Protein AF-I7L8H1-F1 (afdb_monomer_lite)

Secondary structure (DSSP, 8-state):
--PPPPTTSHHHHHHHHHHHHHHHHHHHHTT-TTSHHHHHHHHHHHHHTTSTTHHHHHHHHHHHHHHHHHHHHHHHHHHHHTT-

Structure (mmCIF, N/CA/C/O backbone):
data_AF-I7L8H1-F1
#
_entry.id   AF-I7L8H1-F1
#
loop_
_atom_site.group_PDB
_atom_site.id
_atom_site.type_symbol
_atom_site.label_atom_id
_atom_site.label_alt_id
_atom_site.label_comp_id
_atom_site.label_asym_id
_atom_site.label_entity_id
_atom_site.label_seq_id
_atom_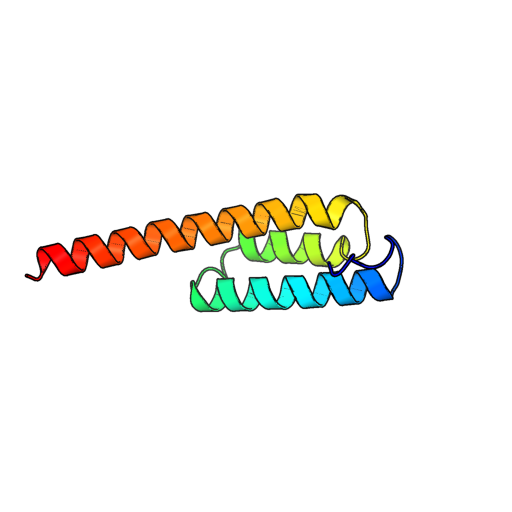site.pdbx_PDB_ins_code
_atom_site.Cartn_x
_atom_site.Cartn_y
_atom_site.Cartn_z
_atom_site.occupancy
_atom_site.B_iso_or_equiv
_atom_site.auth_seq_id
_atom_site.auth_comp_id
_atom_site.auth_asym_id
_atom_site.auth_atom_id
_atom_site.pdbx_PDB_model_num
ATOM 1 N N . MET A 1 1 ? -2.537 -18.679 -12.915 1.00 43.53 1 MET A N 1
ATOM 2 C CA . MET A 1 1 ? -1.567 -17.957 -12.066 1.00 43.53 1 MET A CA 1
ATOM 3 C C . MET A 1 1 ? -1.218 -16.677 -12.810 1.00 43.53 1 MET A C 1
ATOM 5 O O . MET A 1 1 ? -0.713 -16.784 -13.917 1.00 43.53 1 MET A O 1
ATOM 9 N N . PHE A 1 2 ? -1.611 -15.506 -12.305 1.00 71.56 2 PHE A N 1
ATOM 10 C CA . PHE A 1 2 ? -1.251 -14.225 -12.923 1.00 71.56 2 PHE A CA 1
ATOM 11 C C . PHE A 1 2 ? 0.115 -13.831 -12.360 1.00 71.56 2 PHE A C 1
ATOM 13 O O . PHE A 1 2 ? 0.222 -13.533 -11.172 1.00 71.56 2 PHE A O 1
ATOM 20 N N . LEU A 1 3 ? 1.167 -13.960 -13.164 1.00 77.50 3 LEU A N 1
ATOM 21 C CA . LEU A 1 3 ? 2.502 -13.515 -12.775 1.00 77.50 3 LEU A CA 1
ATOM 22 C C . LEU A 1 3 ? 2.553 -11.992 -12.937 1.00 77.50 3 LEU A C 1
ATOM 24 O O . LEU A 1 3 ? 2.140 -11.500 -13.990 1.00 77.50 3 LEU A O 1
ATOM 28 N N . PRO A 1 4 ? 3.011 -11.239 -11.922 1.00 85.06 4 PRO A N 1
ATOM 29 C CA . PRO A 1 4 ? 3.189 -9.808 -12.090 1.00 85.06 4 PRO A CA 1
ATOM 30 C C . PRO A 1 4 ? 4.234 -9.546 -13.190 1.00 85.06 4 PRO A C 1
ATOM 32 O O . PRO A 1 4 ? 5.147 -10.360 -13.358 1.00 85.06 4 PRO A O 1
ATOM 35 N N . PRO A 1 5 ? 4.141 -8.416 -13.914 1.00 92.50 5 PRO A N 1
ATOM 36 C CA . PRO A 1 5 ? 5.131 -8.054 -14.924 1.00 92.50 5 PRO A CA 1
ATOM 37 C C . PRO A 1 5 ? 6.540 -7.914 -14.333 1.00 92.50 5 PRO A C 1
ATOM 39 O O . PRO A 1 5 ? 6.703 -7.695 -13.125 1.00 92.50 5 PRO A O 1
ATOM 42 N N . ASP A 1 6 ? 7.558 -7.967 -15.190 1.00 94.38 6 ASP A N 1
ATOM 43 C CA . ASP A 1 6 ? 8.955 -7.825 -14.774 1.00 94.38 6 ASP A CA 1
ATOM 44 C C . ASP A 1 6 ? 9.216 -6.492 -14.068 1.00 94.38 6 ASP A C 1
ATOM 46 O O . ASP A 1 6 ? 8.671 -5.441 -14.431 1.00 94.38 6 ASP A O 1
ATOM 50 N N . ALA A 1 7 ? 10.084 -6.525 -13.059 1.00 94.50 7 ALA A N 1
ATOM 51 C CA . ALA A 1 7 ? 10.485 -5.331 -12.335 1.00 94.50 7 ALA A CA 1
ATOM 52 C C . ALA A 1 7 ? 11.181 -4.308 -13.246 1.00 94.50 7 ALA A C 1
ATOM 54 O O . ALA A 1 7 ? 11.732 -4.612 -14.301 1.00 94.50 7 ALA A O 1
ATOM 55 N N . ASN A 1 8 ? 11.149 -3.057 -12.807 1.00 94.06 8 ASN A N 1
ATOM 56 C CA . ASN A 1 8 ? 11.664 -1.873 -13.484 1.00 94.06 8 ASN A CA 1
ATOM 57 C C . ASN A 1 8 ? 11.017 -1.602 -14.856 1.00 94.06 8 ASN A C 1
ATOM 59 O O . ASN A 1 8 ? 11.557 -0.848 -15.665 1.00 94.06 8 ASN A O 1
ATOM 63 N N . THR A 1 9 ? 9.820 -2.149 -15.104 1.00 96.19 9 THR A N 1
ATOM 64 C CA . THR A 1 9 ? 9.013 -1.8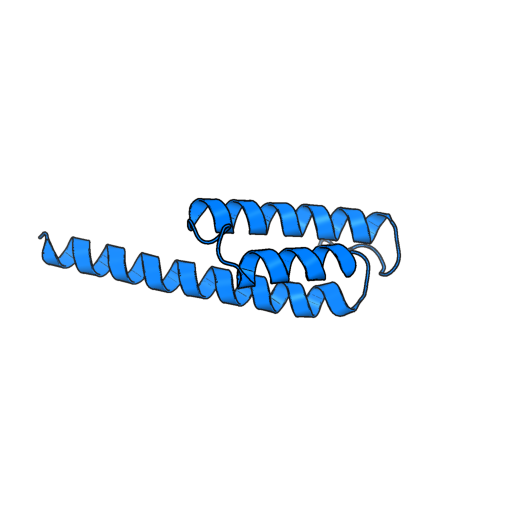60 -16.298 1.00 96.19 9 THR A CA 1
ATOM 65 C C . THR A 1 9 ? 7.873 -0.880 -16.002 1.00 96.19 9 THR A C 1
ATOM 67 O O . THR A 1 9 ? 7.344 -0.792 -14.890 1.00 96.19 9 THR A O 1
ATOM 70 N N . LYS A 1 10 ? 7.435 -0.143 -17.034 1.00 96.19 10 LYS A N 1
ATOM 71 C CA . LYS A 1 10 ? 6.230 0.708 -16.949 1.00 96.19 10 LYS A CA 1
ATOM 72 C C . LYS A 1 10 ? 4.976 -0.112 -16.654 1.00 96.19 10 LYS A C 1
ATOM 74 O O . LYS A 1 10 ? 4.056 0.384 -16.011 1.00 96.19 10 LYS A O 1
ATOM 79 N N . GLU A 1 11 ? 4.932 -1.346 -17.146 1.00 96.44 11 GLU A N 1
ATOM 80 C CA . GLU A 1 11 ? 3.823 -2.260 -16.911 1.00 96.44 11 GLU A CA 1
ATOM 81 C C . GLU A 1 11 ? 3.740 -2.662 -15.444 1.00 96.44 11 GLU A C 1
ATOM 83 O O . GLU A 1 11 ? 2.682 -2.492 -14.842 1.00 96.44 11 GLU A O 1
ATOM 88 N N . ARG A 1 12 ? 4.868 -3.052 -14.839 1.00 96.56 12 ARG A N 1
ATOM 89 C CA . ARG A 1 12 ? 4.923 -3.366 -13.413 1.00 96.56 12 ARG A CA 1
ATOM 90 C C . ARG A 1 12 ? 4.561 -2.175 -12.541 1.00 96.56 12 ARG A C 1
ATOM 92 O O . ARG A 1 12 ? 3.784 -2.327 -11.611 1.00 96.56 12 ARG A O 1
ATOM 99 N N . ARG A 1 13 ? 5.034 -0.971 -12.882 1.00 97.06 13 ARG A N 1
ATOM 100 C CA . ARG A 1 13 ? 4.645 0.247 -12.154 1.00 97.06 13 ARG A CA 1
ATOM 101 C C . ARG A 1 13 ? 3.131 0.472 -12.169 1.00 97.06 13 ARG A C 1
ATOM 103 O O . ARG A 1 13 ? 2.582 0.838 -11.140 1.00 97.06 13 ARG A O 1
ATOM 110 N N . ARG A 1 14 ? 2.464 0.289 -13.315 1.00 96.81 14 ARG A N 1
ATOM 111 C CA . ARG A 1 14 ? 0.997 0.422 -13.400 1.00 96.81 14 ARG A CA 1
ATOM 112 C C . ARG A 1 14 ? 0.302 -0.639 -12.554 1.00 96.81 14 ARG A C 1
ATOM 114 O O . ARG A 1 14 ? -0.528 -0.283 -11.734 1.00 96.81 14 ARG A O 1
ATOM 121 N N . PHE A 1 15 ? 0.722 -1.894 -12.701 1.00 95.25 15 PHE A N 1
ATOM 122 C CA . PHE A 1 15 ? 0.204 -3.013 -11.920 1.00 95.25 15 PHE A CA 1
ATOM 123 C C . PHE A 1 15 ? 0.303 -2.758 -10.404 1.00 95.25 15 PHE A C 1
ATOM 125 O O . PHE A 1 15 ? -0.687 -2.879 -9.691 1.00 95.25 15 PHE A O 1
ATOM 132 N N . ASP A 1 16 ? 1.471 -2.327 -9.924 1.00 96.31 16 ASP A N 1
ATOM 133 C CA . ASP A 1 16 ? 1.712 -2.024 -8.509 1.00 96.31 16 ASP A CA 1
ATOM 134 C C . ASP A 1 16 ? 0.866 -0.831 -8.011 1.00 96.31 16 ASP A C 1
ATOM 136 O O . ASP A 1 16 ? 0.385 -0.834 -6.878 1.00 96.31 16 ASP A O 1
ATOM 140 N N . LEU A 1 17 ? 0.664 0.203 -8.839 1.00 97.00 17 LEU A N 1
ATOM 141 C CA . LEU A 1 17 ? -0.174 1.358 -8.486 1.00 97.00 17 LEU A CA 1
ATOM 142 C C . LEU A 1 17 ? -1.666 1.003 -8.431 1.00 97.00 17 LEU A C 1
ATOM 144 O O . LEU A 1 17 ? -2.375 1.518 -7.566 1.00 97.00 17 LEU A O 1
ATOM 148 N N . ASP A 1 18 ? -2.135 0.129 -9.322 1.00 95.38 18 ASP A N 1
ATOM 149 C CA . ASP A 1 18 ? -3.509 -0.376 -9.294 1.00 95.38 18 ASP A CA 1
ATOM 150 C C . ASP A 1 18 ? -3.755 -1.204 -8.023 1.00 95.38 18 ASP A C 1
ATOM 152 O O . ASP A 1 18 ? -4.773 -1.013 -7.356 1.00 95.38 18 ASP A O 1
ATOM 156 N N . ASP A 1 19 ? -2.790 -2.041 -7.625 1.00 92.56 19 ASP A N 1
ATOM 157 C CA . ASP A 1 19 ? -2.839 -2.789 -6.361 1.00 92.56 19 ASP A CA 1
ATOM 158 C C . ASP A 1 19 ? -2.853 -1.844 -5.142 1.00 92.56 19 ASP A C 1
ATOM 160 O O . ASP A 1 19 ? -3.699 -1.966 -4.253 1.00 92.56 19 ASP A O 1
ATOM 164 N N . LEU A 1 20 ? -2.000 -0.808 -5.128 1.00 96.12 20 LEU A N 1
ATOM 165 C CA . LEU A 1 20 ? -2.030 0.217 -4.073 1.00 96.12 20 LEU A CA 1
ATOM 166 C C . LEU A 1 20 ? -3.375 0.928 -3.969 1.00 96.12 20 LEU A C 1
ATOM 168 O O . LEU A 1 20 ? -3.833 1.201 -2.859 1.00 96.12 20 LEU A O 1
ATOM 172 N N . ARG A 1 21 ? -4.019 1.235 -5.096 1.00 96.88 21 ARG A N 1
ATOM 173 C CA . ARG A 1 21 ? -5.321 1.904 -5.086 1.00 96.88 21 ARG A CA 1
ATOM 174 C C . ARG A 1 21 ? -6.367 1.075 -4.343 1.00 96.88 21 ARG A C 1
ATOM 176 O O . ARG A 1 21 ? -7.155 1.643 -3.593 1.00 96.88 21 ARG A O 1
ATOM 183 N N . VAL A 1 22 ? -6.348 -0.248 -4.506 1.00 95.88 22 VAL A N 1
ATOM 184 C CA . VAL A 1 22 ? -7.243 -1.154 -3.772 1.00 95.88 22 VAL A CA 1
ATOM 185 C C . VAL A 1 22 ? -6.988 -1.063 -2.267 1.00 95.88 22 VAL A C 1
ATOM 187 O O . VAL A 1 22 ? -7.936 -0.913 -1.499 1.00 95.88 22 VAL A O 1
ATOM 190 N N . TYR A 1 23 ? -5.725 -1.081 -1.829 1.00 96.62 23 TYR A N 1
ATOM 191 C CA . TYR A 1 23 ? -5.410 -0.922 -0.405 1.00 96.62 23 TYR A CA 1
ATOM 192 C C . TYR A 1 23 ? -5.841 0.434 0.153 1.00 96.62 23 TYR A C 1
ATOM 194 O O . TYR A 1 23 ? -6.283 0.491 1.298 1.00 96.62 23 TYR A O 1
ATOM 202 N N . TYR A 1 24 ? -5.736 1.511 -0.629 1.00 97.12 24 TYR A N 1
ATOM 203 C CA . TYR A 1 24 ? -6.168 2.835 -0.182 1.00 97.12 24 TYR A CA 1
ATOM 204 C C . TYR A 1 24 ? -7.675 2.870 0.093 1.00 97.12 24 TYR A C 1
ATOM 206 O O . TYR A 1 24 ? -8.075 3.302 1.170 1.00 97.12 24 TYR A O 1
ATOM 214 N N . LEU A 1 25 ? -8.489 2.317 -0.814 1.00 97.19 25 LEU A N 1
ATOM 215 C CA . LEU A 1 25 ? -9.941 2.208 -0.620 1.00 97.19 25 LEU A CA 1
ATOM 216 C C . LEU A 1 25 ? -10.288 1.403 0.641 1.00 97.19 25 LEU A C 1
ATOM 218 O O . LEU A 1 25 ? -11.144 1.808 1.420 1.00 97.19 25 LEU A O 1
ATOM 222 N N . ILE A 1 26 ? -9.580 0.298 0.896 1.00 96.31 26 ILE A N 1
ATOM 223 C CA . ILE A 1 26 ? -9.778 -0.488 2.124 1.00 96.31 26 ILE A CA 1
ATOM 224 C C . ILE A 1 26 ? -9.415 0.341 3.367 1.00 96.31 26 ILE A C 1
ATOM 226 O O . ILE A 1 26 ? -10.097 0.262 4.388 1.00 96.31 26 ILE A O 1
ATOM 230 N N . CYS A 1 27 ? -8.353 1.147 3.312 1.00 97.19 27 CYS A N 1
ATOM 231 C CA . CYS A 1 27 ? -8.007 2.055 4.405 1.00 97.19 27 CYS A CA 1
ATOM 232 C C . CYS A 1 27 ? -9.074 3.139 4.628 1.00 97.19 27 CYS A C 1
ATOM 234 O O . CYS A 1 27 ? -9.329 3.483 5.781 1.00 97.19 27 CYS A O 1
ATOM 236 N N . GLU A 1 28 ? -9.701 3.660 3.569 1.00 97.31 28 GLU A N 1
ATOM 237 C CA . GLU A 1 28 ? -10.827 4.600 3.675 1.00 97.31 28 GLU A CA 1
ATOM 238 C C . GLU A 1 28 ? -12.047 3.942 4.328 1.00 97.31 28 GLU A C 1
ATOM 240 O O . GLU A 1 28 ? -12.611 4.499 5.267 1.00 97.31 28 GLU A O 1
ATOM 245 N N . GLU A 1 29 ? -12.408 2.723 3.915 1.00 95.81 29 GLU A N 1
ATOM 246 C CA . GLU A 1 29 ? -13.493 1.943 4.533 1.00 95.81 29 GLU A CA 1
ATOM 247 C C . GLU A 1 29 ? -13.226 1.658 6.017 1.00 95.81 29 GLU A C 1
ATOM 249 O O . GLU A 1 29 ? -14.131 1.689 6.853 1.00 95.81 29 GLU A O 1
ATOM 254 N N . LEU A 1 30 ? -11.964 1.408 6.368 1.00 95.31 30 LEU A N 1
ATOM 255 C CA . LEU A 1 30 ? -11.529 1.258 7.752 1.00 95.31 30 LEU A CA 1
ATOM 256 C C . LEU A 1 30 ? -11.357 2.611 8.465 1.00 95.31 30 LEU A C 1
ATOM 258 O O . LEU A 1 30 ? -11.066 2.622 9.657 1.00 95.31 30 LEU A O 1
ATOM 262 N N . GLY A 1 31 ? -11.521 3.758 7.810 1.00 96.25 31 GLY A N 1
ATOM 263 C CA . GLY A 1 31 ? -11.331 5.075 8.428 1.00 96.25 31 GLY A CA 1
ATOM 264 C C . GLY A 1 31 ? -9.925 5.297 9.000 1.00 96.25 31 GLY A C 1
ATOM 265 O O . GLY A 1 31 ? -9.785 5.980 10.009 1.00 96.25 31 GLY A O 1
ATOM 266 N N . ILE A 1 32 ? -8.906 4.673 8.401 1.00 97.12 32 ILE A N 1
ATOM 267 C CA . ILE A 1 32 ? -7.485 4.809 8.781 1.00 97.12 32 ILE A CA 1
ATOM 268 C C . ILE A 1 32 ? -6.660 5.529 7.702 1.00 97.12 32 ILE A C 1
ATOM 270 O O . ILE A 1 32 ? -5.458 5.715 7.863 1.00 97.12 32 ILE A O 1
ATOM 274 N N . SER A 1 33 ? -7.276 5.916 6.578 1.00 96.38 33 SER A N 1
ATOM 275 C CA . SER A 1 33 ? -6.601 6.556 5.435 1.00 96.38 33 SER A CA 1
ATOM 276 C C . SER A 1 33 ? -5.887 7.865 5.793 1.00 96.38 33 SER A C 1
ATOM 278 O O . SER A 1 33 ? -4.845 8.166 5.212 1.00 96.38 33 SER A O 1
ATOM 280 N N . GLU A 1 34 ? -6.414 8.609 6.768 1.00 95.94 34 GLU A N 1
ATOM 281 C CA . GLU A 1 34 ? -5.865 9.889 7.238 1.00 95.94 34 GLU A CA 1
ATOM 282 C C . GLU A 1 34 ? -4.795 9.745 8.333 1.00 95.94 34 GLU A C 1
ATOM 284 O O . GLU A 1 34 ? -4.227 10.737 8.787 1.00 95.94 34 GLU A O 1
ATOM 289 N N . GLU A 1 35 ? -4.488 8.523 8.777 1.00 96.94 35 GLU A N 1
ATOM 290 C CA . GLU A 1 35 ? -3.423 8.307 9.755 1.00 96.94 35 GLU A CA 1
ATOM 291 C C . GLU A 1 35 ? -2.048 8.614 9.129 1.00 96.94 35 GLU A C 1
ATOM 293 O O . GLU A 1 35 ? -1.712 8.129 8.045 1.00 96.94 35 GLU A O 1
ATOM 298 N N . GLU A 1 36 ? -1.210 9.395 9.821 1.00 97.12 36 GLU A N 1
ATOM 299 C CA . GLU A 1 36 ? 0.067 9.886 9.276 1.00 97.12 36 GLU A CA 1
ATOM 300 C C . GLU A 1 36 ? 0.981 8.745 8.785 1.00 97.12 36 GLU A C 1
ATOM 302 O O . GLU A 1 36 ? 1.613 8.847 7.729 1.00 97.12 36 GLU A O 1
ATOM 307 N N . HIS A 1 37 ? 1.055 7.628 9.518 1.00 95.06 37 HIS A N 1
ATOM 308 C CA . HIS A 1 37 ? 1.856 6.470 9.102 1.00 95.06 37 HIS A CA 1
ATOM 309 C C . HIS A 1 37 ? 1.278 5.753 7.880 1.00 95.06 37 HIS A C 1
ATOM 311 O O . HIS A 1 37 ? 2.056 5.222 7.084 1.00 95.06 37 HIS A O 1
ATOM 317 N N . ILE A 1 38 ? -0.044 5.765 7.683 1.00 97.06 38 ILE A N 1
ATOM 318 C CA . ILE A 1 38 ? -0.677 5.239 6.468 1.00 97.06 38 ILE A CA 1
ATOM 319 C C . ILE A 1 38 ? -0.311 6.122 5.276 1.00 97.06 38 ILE A C 1
ATOM 321 O O . ILE A 1 38 ? 0.224 5.617 4.286 1.00 97.06 38 ILE A O 1
ATOM 325 N N . GLN A 1 39 ? -0.481 7.441 5.393 1.00 97.19 39 GLN A N 1
ATOM 326 C CA . GLN A 1 39 ? -0.112 8.387 4.335 1.00 97.19 39 GLN A CA 1
ATOM 327 C C . GLN A 1 39 ? 1.375 8.275 3.954 1.00 97.19 39 GLN A C 1
ATOM 329 O O . GLN A 1 39 ? 1.716 8.206 2.768 1.00 97.19 39 GLN A O 1
ATOM 334 N N . LYS A 1 40 ? 2.274 8.175 4.946 1.00 96.44 40 LYS A N 1
ATOM 335 C CA . LYS A 1 40 ? 3.712 7.947 4.711 1.00 96.44 40 LYS A CA 1
ATOM 336 C C . LYS A 1 40 ? 3.974 6.626 3.992 1.00 96.44 40 LYS A C 1
ATOM 338 O O . LYS A 1 40 ? 4.776 6.601 3.058 1.00 96.44 40 LYS A O 1
ATOM 343 N N . SER A 1 41 ? 3.291 5.551 4.383 1.00 96.38 41 SER A N 1
ATOM 344 C CA . SER A 1 41 ? 3.431 4.243 3.732 1.00 96.38 41 SER A CA 1
ATOM 345 C C . SER A 1 41 ? 3.074 4.329 2.248 1.00 96.38 41 SER A C 1
ATOM 347 O O . SER A 1 41 ? 3.881 3.943 1.403 1.00 96.38 41 SER A O 1
ATOM 349 N N . PHE A 1 42 ? 1.929 4.929 1.906 1.00 97.44 42 PHE A N 1
ATOM 350 C CA . PHE A 1 42 ? 1.532 5.134 0.508 1.00 97.44 42 PHE A CA 1
ATOM 351 C C . PHE A 1 42 ? 2.515 6.017 -0.261 1.00 97.44 42 PHE A C 1
ATOM 353 O O . PHE A 1 42 ? 2.869 5.696 -1.395 1.00 97.44 42 PHE A O 1
ATOM 360 N N . TYR A 1 43 ? 3.016 7.091 0.353 1.00 96.75 43 TYR A N 1
ATOM 361 C CA . TYR A 1 43 ? 4.020 7.952 -0.267 1.00 96.75 43 TYR A CA 1
ATOM 362 C C . TYR A 1 43 ? 5.285 7.182 -0.679 1.00 96.75 43 TYR A C 1
ATOM 364 O O . TYR A 1 43 ? 5.770 7.343 -1.804 1.00 96.75 43 TYR A O 1
ATOM 372 N N . TYR A 1 44 ? 5.817 6.320 0.193 1.00 95.94 44 TYR A N 1
ATOM 373 C CA . TYR A 1 44 ? 6.993 5.509 -0.131 1.00 95.94 44 TYR A CA 1
ATOM 374 C C . TYR A 1 44 ? 6.680 4.391 -1.128 1.00 95.94 44 TYR A C 1
ATOM 376 O O . TYR A 1 44 ? 7.439 4.197 -2.080 1.00 95.94 44 TYR A O 1
ATOM 384 N N . LEU A 1 45 ? 5.539 3.718 -0.986 1.00 97.12 45 LEU A N 1
ATOM 385 C CA . LEU A 1 45 ? 5.125 2.660 -1.906 1.00 97.12 45 LEU A CA 1
ATOM 386 C C . LEU A 1 45 ? 4.913 3.190 -3.333 1.00 97.12 45 LEU A C 1
ATOM 388 O O . LEU A 1 45 ? 5.374 2.565 -4.283 1.00 97.12 45 LEU A O 1
ATOM 392 N N . MET A 1 46 ? 4.343 4.388 -3.507 1.00 96.50 46 MET A N 1
ATOM 393 C CA . MET A 1 46 ? 4.239 5.041 -4.823 1.00 96.50 46 MET A CA 1
ATOM 394 C C . MET A 1 46 ? 5.607 5.349 -5.453 1.00 96.50 46 MET A C 1
ATOM 396 O O . MET A 1 46 ? 5.758 5.316 -6.680 1.00 96.50 46 MET A O 1
ATOM 400 N N . LYS A 1 47 ? 6.625 5.652 -4.636 1.00 95.44 47 LYS A N 1
ATOM 401 C CA . LYS A 1 47 ? 8.003 5.834 -5.122 1.00 95.44 47 LYS A CA 1
ATOM 402 C C . LYS A 1 47 ? 8.637 4.517 -5.548 1.00 95.44 47 LYS A C 1
ATOM 404 O O . LYS A 1 47 ? 9.436 4.514 -6.482 1.00 95.44 47 LYS A O 1
ATOM 409 N N . TRP A 1 48 ? 8.305 3.429 -4.862 1.00 96.25 48 TRP A N 1
ATOM 410 C CA . TRP A 1 48 ? 8.878 2.108 -5.105 1.00 96.25 48 TRP A CA 1
ATOM 411 C C . TRP A 1 48 ? 8.096 1.273 -6.116 1.00 96.25 48 TRP A C 1
ATOM 413 O O . TRP A 1 48 ? 8.642 0.288 -6.594 1.00 96.25 48 TRP A O 1
ATOM 423 N N . ALA A 1 49 ? 6.884 1.679 -6.500 1.00 96.69 49 ALA A N 1
ATOM 424 C CA . ALA A 1 49 ? 6.092 1.018 -7.533 1.00 96.69 49 ALA A CA 1
ATOM 425 C C . ALA A 1 49 ? 6.909 0.796 -8.816 1.00 96.69 49 ALA A C 1
ATOM 427 O O . ALA A 1 49 ? 7.501 1.730 -9.379 1.00 96.69 49 ALA A O 1
ATOM 428 N N . GLY A 1 50 ? 6.926 -0.452 -9.275 1.00 96.19 50 GLY A N 1
ATOM 429 C CA . GLY A 1 50 ? 7.766 -0.940 -10.358 1.00 96.19 50 GLY A CA 1
ATOM 430 C C . GLY A 1 50 ? 9.048 -1.633 -9.896 1.00 96.19 50 GLY A C 1
ATOM 431 O O . GLY A 1 50 ? 9.632 -2.341 -10.700 1.00 96.19 50 GLY A O 1
ATOM 432 N N . GLN A 1 51 ? 9.515 -1.448 -8.659 1.00 95.88 51 GLN A N 1
ATOM 433 C CA . GLN A 1 51 ? 10.820 -1.938 -8.180 1.00 95.88 51 GLN A CA 1
ATOM 434 C C . GLN A 1 51 ? 10.687 -3.242 -7.380 1.00 95.88 51 GLN A C 1
ATOM 436 O O . GLN A 1 51 ? 9.667 -3.476 -6.738 1.00 95.88 51 GLN A O 1
ATOM 441 N N . ASP A 1 52 ? 11.752 -4.045 -7.311 1.00 92.69 52 ASP A N 1
ATOM 442 C CA . ASP A 1 52 ? 11.741 -5.353 -6.625 1.00 92.69 52 ASP A CA 1
ATOM 443 C C . ASP A 1 52 ? 11.306 -5.281 -5.156 1.00 92.69 52 ASP A C 1
ATOM 445 O O . ASP A 1 52 ? 10.549 -6.119 -4.666 1.00 92.69 52 ASP A O 1
ATOM 449 N N . LYS A 1 53 ? 11.736 -4.234 -4.446 1.00 91.12 53 LYS A N 1
ATOM 450 C CA . LYS A 1 53 ? 11.406 -4.048 -3.028 1.00 91.12 53 LYS A CA 1
ATOM 451 C C . LYS A 1 53 ? 9.938 -3.704 -2.765 1.00 91.12 53 LYS A C 1
ATOM 453 O O . LYS A 1 53 ? 9.492 -3.851 -1.633 1.00 91.12 53 LYS A O 1
ATOM 458 N N . PHE A 1 54 ? 9.181 -3.277 -3.781 1.00 94.69 54 PHE A N 1
ATOM 459 C CA . PHE A 1 54 ? 7.764 -2.940 -3.628 1.00 94.69 54 PHE A CA 1
ATOM 460 C C . PHE A 1 54 ? 6.970 -4.102 -3.023 1.00 94.69 54 PHE A C 1
ATOM 462 O O . PHE A 1 54 ? 6.188 -3.895 -2.100 1.00 94.69 54 PHE A O 1
ATOM 469 N N . GLY A 1 55 ? 7.223 -5.329 -3.493 1.00 89.56 55 GLY A N 1
ATOM 470 C CA . GLY A 1 55 ? 6.489 -6.520 -3.058 1.00 89.56 55 GLY A CA 1
ATOM 471 C C . GLY A 1 55 ? 6.626 -6.821 -1.560 1.00 89.56 55 GLY A C 1
ATOM 472 O O . GLY A 1 55 ? 5.655 -7.222 -0.922 1.00 89.56 55 GLY A O 1
ATOM 473 N N . GLY A 1 56 ? 7.809 -6.596 -0.981 1.00 89.94 56 GLY A N 1
ATOM 474 C CA . GLY A 1 56 ? 8.021 -6.777 0.459 1.00 89.94 56 GLY A CA 1
ATOM 475 C C . GLY A 1 56 ? 7.285 -5.721 1.282 1.00 89.94 56 GLY A C 1
ATOM 476 O O . GLY A 1 56 ? 6.576 -6.042 2.234 1.00 89.94 56 GLY A O 1
ATOM 477 N N . GLU A 1 57 ? 7.394 -4.464 0.860 1.00 92.62 57 GLU A N 1
ATOM 478 C CA . GLU A 1 57 ? 6.835 -3.307 1.563 1.00 92.62 57 GLU A CA 1
ATOM 479 C C . GLU A 1 57 ? 5.300 -3.283 1.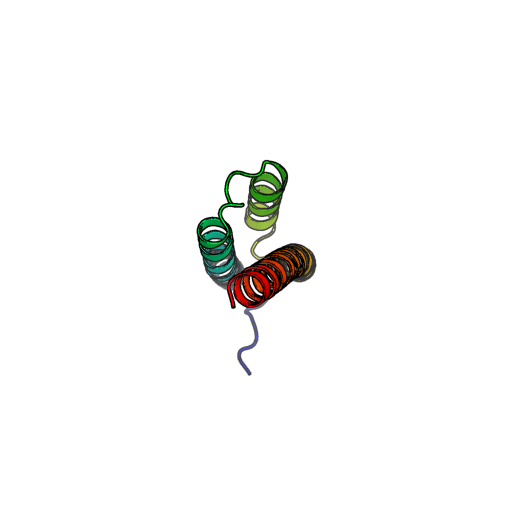504 1.00 92.62 57 GLU A C 1
ATOM 481 O O . GLU A 1 57 ? 4.635 -3.046 2.514 1.00 92.62 57 GLU A O 1
ATOM 486 N N . VAL A 1 58 ? 4.705 -3.614 0.351 1.00 94.88 58 VAL A N 1
ATOM 487 C CA . VAL A 1 58 ? 3.241 -3.725 0.231 1.00 94.88 58 VAL A CA 1
ATOM 488 C C . VAL A 1 58 ? 2.703 -4.880 1.083 1.00 94.88 58 VAL A C 1
ATOM 490 O O . VAL A 1 58 ? 1.608 -4.791 1.639 1.00 94.88 58 VAL A O 1
ATOM 493 N N . GLY A 1 59 ? 3.501 -5.937 1.279 1.00 94.44 59 GLY A N 1
ATOM 494 C CA . GLY A 1 59 ? 3.187 -7.031 2.196 1.00 94.44 59 GLY A CA 1
ATOM 495 C C . GLY A 1 59 ? 3.037 -6.575 3.653 1.00 94.44 59 GLY A C 1
ATOM 496 O O . GLY A 1 59 ? 2.152 -7.070 4.361 1.00 94.44 59 GLY A O 1
ATOM 497 N N . LEU A 1 60 ? 3.840 -5.599 4.093 1.00 94.62 60 LEU A N 1
ATOM 498 C CA . LEU A 1 60 ? 3.733 -5.008 5.431 1.00 94.62 60 LEU A CA 1
ATOM 499 C C . LEU A 1 60 ? 2.438 -4.205 5.582 1.00 94.62 60 LEU A C 1
ATOM 501 O O . LEU A 1 60 ? 1.696 -4.424 6.542 1.00 94.62 60 LEU A O 1
ATOM 505 N N . LEU A 1 61 ? 2.125 -3.346 4.604 1.00 95.69 61 LEU A N 1
ATOM 506 C CA . LEU A 1 61 ? 0.871 -2.586 4.579 1.00 95.69 61 LEU A CA 1
ATOM 507 C C . LEU A 1 61 ? -0.343 -3.526 4.609 1.00 95.69 61 LEU A C 1
ATOM 509 O O . LEU A 1 61 ? -1.231 -3.374 5.447 1.00 95.69 61 LEU A O 1
ATOM 513 N N . ARG A 1 62 ? -0.351 -4.550 3.748 1.00 95.44 62 ARG A N 1
ATOM 514 C CA . ARG A 1 62 ? -1.413 -5.562 3.700 1.00 95.44 62 ARG A CA 1
ATOM 515 C C . ARG A 1 62 ? -1.599 -6.257 5.048 1.00 95.44 62 ARG A C 1
ATOM 517 O O . ARG A 1 62 ? -2.730 -6.425 5.501 1.00 95.44 62 ARG A O 1
ATOM 524 N N . SER A 1 63 ? -0.507 -6.663 5.692 1.00 95.69 63 SER A N 1
ATOM 525 C CA . SER A 1 63 ? -0.558 -7.351 6.988 1.00 95.69 63 SER A CA 1
ATOM 526 C C . SER A 1 63 ? -1.121 -6.448 8.085 1.00 95.69 63 SER A C 1
ATOM 528 O O . SER A 1 63 ? -1.934 -6.893 8.897 1.00 95.69 63 SER A O 1
ATOM 530 N N . TYR A 1 64 ? -0.746 -5.167 8.075 1.00 95.38 64 TYR A N 1
ATOM 531 C CA . TYR A 1 64 ? -1.294 -4.167 8.985 1.00 95.38 64 TYR A CA 1
ATOM 532 C C . TYR A 1 64 ? -2.806 -3.983 8.785 1.00 95.38 64 TYR A C 1
ATOM 534 O O . TYR A 1 64 ? -3.564 -4.102 9.747 1.00 95.38 64 TYR A O 1
ATOM 542 N N . ILE A 1 65 ? -3.256 -3.787 7.541 1.00 95.19 65 ILE A N 1
ATOM 543 C CA . ILE A 1 65 ? -4.679 -3.644 7.193 1.00 95.19 65 ILE A CA 1
ATOM 544 C C . ILE A 1 65 ? -5.487 -4.864 7.662 1.00 95.19 65 ILE A C 1
ATOM 546 O O . ILE A 1 65 ? -6.535 -4.715 8.293 1.00 95.19 65 ILE A O 1
ATOM 550 N N . LEU A 1 66 ? -4.991 -6.080 7.401 1.00 94.44 66 LEU A N 1
ATOM 551 C CA . LEU A 1 66 ? -5.655 -7.319 7.821 1.00 94.44 66 LEU A CA 1
ATOM 552 C C . LEU A 1 66 ? -5.777 -7.431 9.343 1.00 94.44 66 LEU A C 1
ATOM 554 O O . LEU A 1 66 ? -6.810 -7.883 9.841 1.00 94.44 66 LEU A O 1
ATOM 558 N N . ARG A 1 67 ? -4.752 -6.999 10.086 1.00 95.62 67 ARG A N 1
ATOM 559 C CA . ARG A 1 67 ? -4.793 -6.971 11.550 1.00 95.62 67 ARG A CA 1
ATOM 560 C C . ARG A 1 67 ? -5.88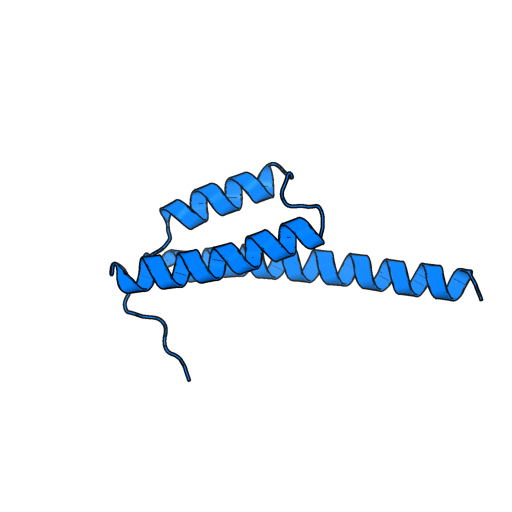0 -6.022 12.056 1.00 95.62 67 ARG A C 1
ATOM 562 O O . ARG A 1 67 ? -6.715 -6.455 12.843 1.00 95.62 67 ARG A O 1
ATOM 569 N N . ILE A 1 68 ? -5.920 -4.784 11.557 1.00 94.62 68 ILE A N 1
ATOM 570 C CA . ILE A 1 68 ? -6.941 -3.797 11.949 1.00 94.62 68 ILE A CA 1
ATOM 571 C C . ILE A 1 68 ? -8.348 -4.314 11.641 1.00 94.62 68 ILE A C 1
ATOM 573 O O . ILE A 1 68 ? -9.249 -4.219 12.474 1.00 94.62 68 ILE A O 1
ATOM 577 N N . ARG A 1 69 ? -8.540 -4.914 10.462 1.00 92.19 69 ARG A N 1
ATOM 578 C CA . ARG A 1 69 ? -9.826 -5.507 10.080 1.00 92.19 69 ARG A CA 1
ATOM 579 C C . ARG A 1 69 ? -10.261 -6.596 11.064 1.00 92.19 69 ARG A C 1
ATOM 581 O O . ARG A 1 69 ? -11.415 -6.602 11.481 1.00 92.19 69 ARG A O 1
ATOM 588 N N . LYS A 1 70 ? -9.339 -7.476 11.469 1.00 92.50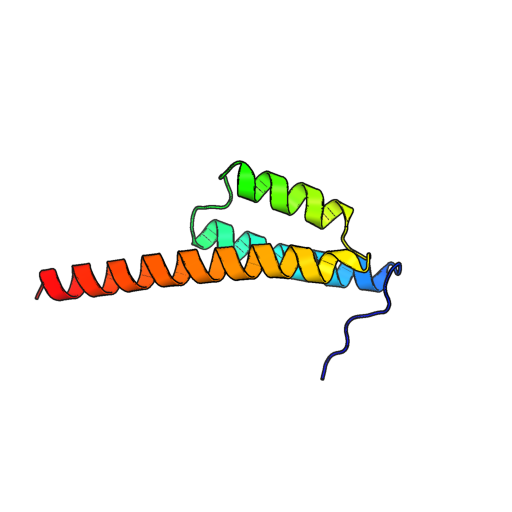 70 LYS A N 1
ATOM 589 C CA . LYS A 1 70 ? -9.611 -8.543 12.442 1.00 92.50 70 LYS A CA 1
ATOM 590 C C . LYS A 1 70 ? -9.963 -7.990 13.827 1.00 92.50 70 LYS A C 1
ATOM 592 O O . LYS A 1 70 ? -10.939 -8.438 14.415 1.00 92.50 70 LYS A O 1
ATOM 597 N N . GLU A 1 71 ? -9.205 -7.012 14.321 1.00 91.62 71 G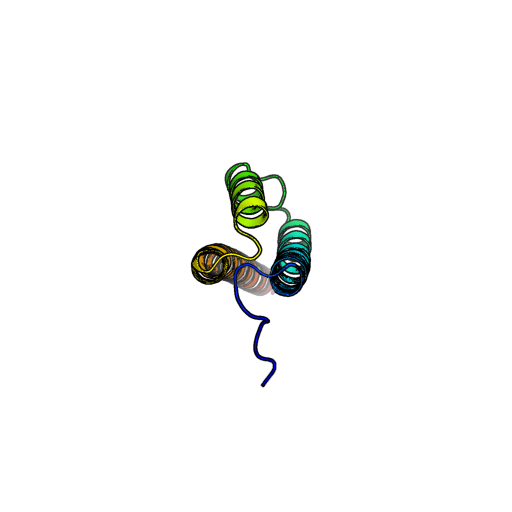LU A N 1
ATOM 598 C CA . GLU A 1 71 ? -9.439 -6.371 15.628 1.00 91.62 71 GLU A CA 1
ATOM 599 C C . GLU A 1 71 ? -10.798 -5.663 15.698 1.00 91.62 71 GLU A C 1
ATOM 601 O O . GLU A 1 71 ? -11.450 -5.633 16.741 1.00 91.62 71 GLU A O 1
ATOM 606 N N . ARG A 1 72 ? -11.248 -5.080 14.585 1.00 87.06 72 ARG A N 1
ATOM 607 C CA . ARG A 1 72 ? -12.555 -4.415 14.526 1.00 87.06 72 ARG A CA 1
ATOM 608 C C . ARG A 1 72 ? -13.709 -5.397 14.404 1.00 87.06 72 ARG A C 1
ATOM 610 O O . ARG A 1 72 ? -14.747 -5.162 15.012 1.00 87.06 72 ARG A O 1
ATOM 617 N N . GLN A 1 73 ? -13.520 -6.490 13.668 1.00 82.31 73 GLN A N 1
ATOM 618 C CA . GLN A 1 73 ? -14.522 -7.545 13.579 1.00 82.31 73 GLN A CA 1
ATOM 619 C C . GLN A 1 73 ? -14.761 -8.194 14.948 1.00 82.31 73 GLN A C 1
ATOM 621 O O . GLN A 1 73 ? -15.902 -8.250 15.389 1.00 82.31 73 GLN A O 1
ATOM 626 N N . SER A 1 74 ? -13.696 -8.551 15.678 1.00 76.69 74 SER A N 1
ATOM 627 C CA . SER A 1 74 ? -13.839 -9.140 17.018 1.00 76.69 74 SER A CA 1
ATOM 628 C C . SER A 1 74 ? -14.557 -8.214 18.005 1.00 76.69 74 SER A C 1
ATOM 630 O O . SER A 1 74 ? -15.337 -8.677 18.827 1.00 76.69 74 SER A O 1
ATOM 632 N N . ARG A 1 75 ? -14.340 -6.895 17.905 1.00 71.38 75 ARG A N 1
ATOM 633 C CA . ARG A 1 75 ? -15.047 -5.906 18.736 1.00 71.38 75 ARG A CA 1
ATOM 634 C C . ARG A 1 75 ? -16.529 -5.770 18.391 1.00 71.38 75 ARG A C 1
ATOM 636 O O . ARG A 1 75 ? -17.319 -5.482 19.284 1.00 71.38 75 ARG A O 1
ATOM 643 N N . SER A 1 76 ? -16.894 -5.917 17.117 1.00 71.12 76 SER A N 1
ATOM 644 C CA . SER A 1 76 ? -18.303 -5.940 16.706 1.00 71.12 76 SER A CA 1
ATOM 645 C C . SER A 1 76 ? -18.998 -7.163 17.296 1.00 71.12 76 SER A C 1
ATOM 647 O O . SER A 1 76 ? -20.026 -7.016 17.947 1.00 71.12 76 SER A O 1
ATOM 649 N N . ASP A 1 77 ? -18.372 -8.335 17.162 1.00 65.56 77 ASP A N 1
ATOM 650 C CA . ASP A 1 77 ? -18.918 -9.603 17.651 1.00 65.56 77 ASP A CA 1
ATOM 651 C C . ASP A 1 77 ? -19.122 -9.586 19.185 1.00 65.56 77 ASP A C 1
ATOM 653 O O . ASP A 1 77 ? -20.151 -10.038 19.683 1.00 65.56 77 ASP A O 1
ATOM 657 N N . GLU A 1 78 ? -18.190 -9.008 19.954 1.00 56.44 78 GLU A N 1
ATOM 658 C CA . GLU A 1 78 ? -18.328 -8.844 21.414 1.00 56.44 78 GLU A CA 1
ATOM 659 C C . GLU A 1 78 ? -19.476 -7.902 21.818 1.00 56.44 78 GLU A C 1
ATOM 661 O O . GLU A 1 78 ? -20.200 -8.173 22.778 1.00 56.44 78 GLU A O 1
ATOM 666 N N . LEU A 1 79 ? -19.656 -6.789 21.099 1.00 57.19 79 LEU A N 1
ATOM 667 C CA . LEU A 1 79 ? -20.736 -5.833 21.369 1.00 57.19 79 LEU A CA 1
ATOM 668 C C . LEU A 1 79 ? -22.113 -6.407 21.028 1.00 57.19 79 LEU A C 1
ATOM 670 O O . LEU A 1 79 ? -23.083 -6.078 21.710 1.00 57.19 79 LEU A O 1
ATOM 674 N N . ASP A 1 80 ? -22.195 -7.258 20.007 1.00 56.69 80 ASP A N 1
ATOM 675 C CA . ASP A 1 80 ? -23.431 -7.940 19.628 1.00 56.69 80 ASP A CA 1
ATOM 676 C C . ASP A 1 80 ? -23.818 -9.011 20.661 1.00 56.69 80 ASP A C 1
ATOM 678 O O . ASP A 1 80 ? -24.990 -9.102 21.023 1.00 56.69 80 ASP A O 1
ATOM 682 N N . ILE A 1 81 ? -22.845 -9.736 21.232 1.00 62.53 81 ILE A N 1
ATOM 683 C CA . ILE A 1 81 ? -23.082 -10.673 22.349 1.00 62.53 81 ILE A CA 1
ATOM 684 C C . ILE A 1 81 ? -23.597 -9.938 23.595 1.00 62.53 81 ILE A C 1
ATOM 686 O O . ILE A 1 81 ? -24.504 -10.425 24.259 1.00 62.53 81 ILE A O 1
ATOM 690 N N . LEU A 1 82 ? -23.046 -8.764 23.920 1.00 57.66 82 LEU A N 1
ATOM 691 C CA . LEU A 1 82 ? -23.455 -7.979 25.095 1.00 57.66 82 LEU A CA 1
ATOM 692 C C . LEU A 1 82 ? -24.834 -7.309 24.955 1.00 57.66 82 LEU A C 1
ATOM 694 O O . LEU A 1 82 ? -25.355 -6.779 25.937 1.00 57.66 82 LEU A O 1
ATOM 698 N N . ARG A 1 83 ? -25.399 -7.270 23.743 1.00 57.53 83 ARG A N 1
ATOM 699 C CA . ARG A 1 83 ? -26.725 -6.701 23.449 1.00 57.53 83 ARG A CA 1
ATOM 700 C C . ARG A 1 83 ? -27.838 -7.753 23.368 1.00 57.53 83 ARG A C 1
ATOM 702 O O . ARG A 1 83 ? -28.991 -7.361 23.180 1.00 57.53 83 ARG A O 1
ATOM 709 N N . MET A 1 84 ? -27.500 -9.037 23.490 1.00 51.22 84 MET A N 1
ATOM 710 C CA . MET A 1 84 ? -28.439 -10.159 23.623 1.00 51.22 84 MET A CA 1
ATOM 711 C C . MET A 1 84 ? -28.697 -10.484 25.093 1.00 51.22 84 MET A C 1
ATOM 713 O O . MET A 1 84 ? -29.863 -10.818 25.401 1.00 51.22 84 MET A O 1
#

Radius of gyration: 15.83 Å; chains: 1; bounding box: 40×28×42 Å

Organism: Encephalitozoon cuniculi (strain GB-M1) (NCBI:txid284813)

Foldseek 3Di:
DDDQDAAPDPRQLVVQVVVVVVLLVLCVVLVNNPPPVNVVLSVVLNVCRRHPCSVVSVVVSVVVSVVSVVVVVVVVVVVVVVVD

pLDDT: mean 89.56, std 12.93, range [43.53, 97.44]

Sequence (84 aa):
MFLPPDANTKERRRFDLDDLRVYYLICEELGISEEEHIQKSFYYLMKWAGQDKFGGEVGLLRSYILRIRKERQSRSDELDILRM